Protein AF-A0A1G0K5A0-F1 (afdb_monomer)

Structure (mmCIF, N/CA/C/O backbone):
data_AF-A0A1G0K5A0-F1
#
_entry.id   AF-A0A1G0K5A0-F1
#
loop_
_atom_site.group_PDB
_atom_site.id
_atom_site.type_symbol
_atom_site.label_atom_id
_atom_site.label_alt_id
_atom_site.label_comp_id
_atom_site.label_asym_id
_atom_site.label_entity_id
_atom_site.label_seq_id
_atom_site.pdbx_PDB_ins_code
_atom_site.Cartn_x
_atom_site.Cartn_y
_atom_site.Cartn_z
_atom_site.occupancy
_atom_site.B_iso_or_equiv
_atom_site.auth_seq_id
_atom_site.auth_comp_id
_atom_site.auth_asym_id
_atom_site.auth_atom_id
_atom_site.pdbx_PDB_model_num
ATOM 1 N N . MET A 1 1 ? -50.679 48.577 7.070 1.00 40.34 1 MET A N 1
ATOM 2 C CA . MET A 1 1 ? -49.788 49.242 6.095 1.00 40.34 1 MET A CA 1
ATOM 3 C C . MET A 1 1 ? -48.824 48.158 5.619 1.00 40.34 1 MET A C 1
ATOM 5 O O . MET A 1 1 ? -47.917 47.827 6.353 1.00 40.34 1 MET A O 1
ATOM 9 N N . LYS A 1 2 ? -49.180 47.284 4.670 1.00 43.53 2 LYS A N 1
ATOM 10 C CA . LYS A 1 2 ? -49.239 47.532 3.222 1.00 43.53 2 LYS A CA 1
ATOM 11 C C . LYS A 1 2 ? -47.968 48.252 2.738 1.00 43.53 2 LYS A C 1
ATOM 13 O O . LYS A 1 2 ? -47.870 49.457 2.941 1.00 43.53 2 LYS A O 1
ATOM 18 N N . ASN A 1 3 ? -47.125 47.486 2.023 1.00 39.75 3 ASN A N 1
ATOM 19 C CA . ASN A 1 3 ? -46.029 47.912 1.137 1.00 39.75 3 ASN A CA 1
ATOM 20 C C . ASN A 1 3 ? -44.797 48.408 1.929 1.00 39.75 3 ASN A C 1
ATOM 22 O O . ASN A 1 3 ? -44.958 49.118 2.902 1.00 39.75 3 ASN A O 1
ATOM 26 N N . LEU A 1 4 ? -43.533 48.125 1.626 1.00 45.47 4 LEU A N 1
ATOM 27 C CA . LEU A 1 4 ? -42.838 48.049 0.346 1.00 45.47 4 LEU A CA 1
ATOM 28 C C . LEU A 1 4 ? -41.347 48.021 0.731 1.00 45.47 4 LEU A C 1
ATOM 30 O O . LEU A 1 4 ? -40.939 48.939 1.428 1.00 45.47 4 LEU A O 1
ATOM 34 N N . MET A 1 5 ? -40.578 47.008 0.330 1.00 37.94 5 MET A N 1
ATOM 35 C CA . MET A 1 5 ? -39.099 46.980 0.224 1.00 37.94 5 MET A CA 1
ATOM 36 C C . MET A 1 5 ? -38.698 45.498 0.192 1.00 37.94 5 MET A C 1
ATOM 38 O O . MET A 1 5 ? -38.392 44.880 1.201 1.00 37.94 5 MET A O 1
ATOM 42 N N . ALA A 1 6 ? -38.977 44.798 -0.906 1.00 43.84 6 ALA A N 1
ATOM 43 C CA . ALA A 1 6 ? -37.985 44.656 -1.972 1.00 43.84 6 ALA A CA 1
ATOM 44 C C . ALA A 1 6 ? -36.607 44.273 -1.401 1.00 43.84 6 ALA A C 1
ATOM 46 O O . ALA A 1 6 ? -35.723 45.109 -1.288 1.00 43.84 6 ALA A O 1
ATOM 47 N N . ILE A 1 7 ? -36.506 43.015 -0.960 1.00 48.09 7 ILE A N 1
ATOM 48 C CA . ILE A 1 7 ? -35.429 42.057 -1.262 1.00 48.09 7 ILE A CA 1
ATOM 49 C C . ILE A 1 7 ? -34.125 42.749 -1.701 1.00 48.09 7 ILE A C 1
ATOM 51 O O . ILE A 1 7 ? -33.778 42.787 -2.878 1.00 48.09 7 ILE A O 1
ATOM 55 N N . ILE A 1 8 ? -33.410 43.316 -0.735 1.00 52.56 8 ILE A N 1
ATOM 56 C CA . ILE A 1 8 ? -31.995 43.656 -0.858 1.00 52.56 8 ILE A CA 1
ATOM 57 C C . ILE A 1 8 ? -31.261 42.695 0.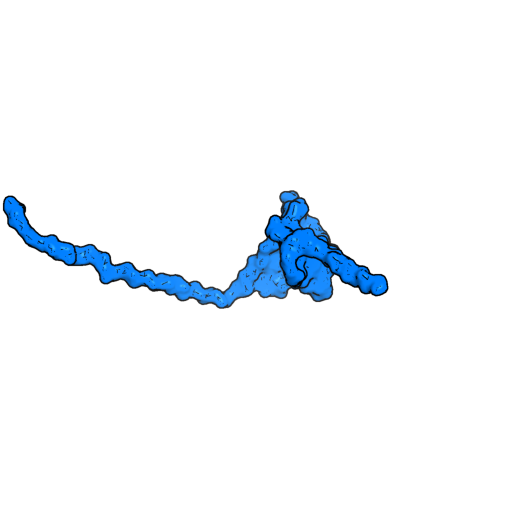071 1.00 52.56 8 ILE A C 1
ATOM 59 O O . ILE A 1 8 ? -31.699 42.472 1.196 1.00 52.56 8 ILE A O 1
ATOM 63 N N . ALA A 1 9 ? -30.134 42.188 -0.422 1.00 46.59 9 ALA A N 1
ATOM 64 C CA . ALA A 1 9 ? -29.166 41.328 0.254 1.00 46.59 9 ALA A CA 1
ATOM 65 C C . ALA A 1 9 ? -29.488 39.827 0.237 1.00 46.59 9 ALA A C 1
ATOM 67 O O . ALA A 1 9 ? -30.078 39.292 1.165 1.00 46.59 9 ALA A O 1
ATOM 68 N N . ALA A 1 10 ? -29.028 39.142 -0.817 1.00 47.28 10 ALA A N 1
ATOM 69 C CA . ALA A 1 10 ? -28.110 37.998 -0.6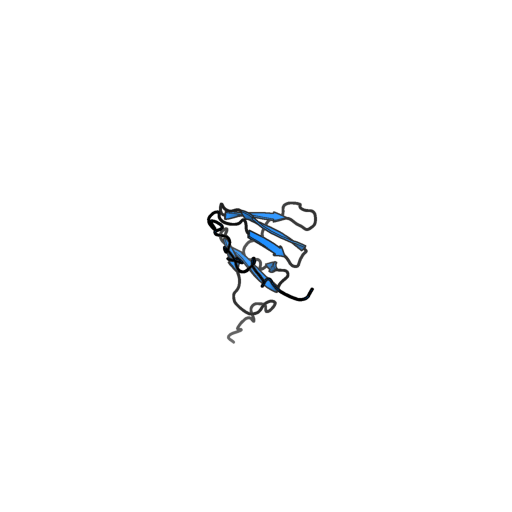92 1.00 47.28 10 ALA A CA 1
ATOM 70 C C . ALA A 1 10 ? -28.004 37.225 -2.021 1.00 47.28 10 ALA A C 1
ATOM 72 O O . ALA A 1 10 ? -28.392 36.066 -2.115 1.00 47.28 10 ALA A O 1
ATOM 73 N N . LEU A 1 11 ? -27.447 37.844 -3.066 1.00 51.28 11 LEU A N 1
ATOM 74 C CA . LEU A 1 11 ? -26.848 37.090 -4.174 1.00 51.28 11 LEU A CA 1
ATOM 75 C C . LEU A 1 11 ? -25.365 37.445 -4.259 1.00 51.28 11 LEU A C 1
ATOM 77 O O . LEU A 1 11 ? -24.907 38.157 -5.142 1.00 51.28 11 LEU A O 1
ATOM 81 N N . ALA A 1 12 ? -24.621 36.951 -3.277 1.00 52.31 12 ALA A N 1
ATOM 82 C CA . ALA A 1 12 ? -23.171 36.848 -3.331 1.00 52.31 12 ALA A CA 1
ATOM 83 C C . ALA A 1 12 ? -22.778 35.500 -2.721 1.00 52.31 12 ALA A C 1
ATOM 85 O O . ALA A 1 12 ? -22.108 35.428 -1.700 1.00 52.31 12 ALA A O 1
ATOM 86 N N . PHE A 1 13 ? -23.254 34.411 -3.329 1.00 53.44 13 PHE A N 1
ATOM 87 C CA . PHE A 1 13 ? -22.678 33.089 -3.099 1.00 53.44 13 PHE A CA 1
ATOM 88 C C . PHE A 1 13 ? -21.636 32.844 -4.193 1.00 53.44 13 PHE A C 1
ATOM 90 O O . PHE A 1 13 ? -21.796 32.008 -5.077 1.00 53.44 13 PHE A O 1
ATOM 97 N N . THR A 1 14 ? -20.573 33.652 -4.186 1.00 57.53 14 THR A N 1
ATOM 98 C CA . THR A 1 14 ? -19.350 33.303 -4.907 1.00 57.53 14 THR A CA 1
ATOM 99 C C . THR A 1 14 ? -18.751 32.108 -4.185 1.00 57.53 14 THR A C 1
ATOM 101 O O . THR A 1 14 ? -18.105 32.249 -3.148 1.00 57.53 14 THR A O 1
ATOM 104 N N . PHE A 1 15 ? -19.033 30.921 -4.717 1.00 53.88 15 PHE A N 1
ATOM 105 C CA . PHE A 1 15 ? -18.397 29.670 -4.341 1.00 53.88 15 PHE A CA 1
ATOM 106 C C . PHE A 1 15 ? -16.924 29.778 -4.745 1.00 53.88 15 PHE A C 1
ATOM 108 O O . PHE A 1 15 ? -16.537 29.448 -5.864 1.00 53.88 15 PHE A O 1
ATOM 115 N N . MET A 1 16 ? -16.107 30.355 -3.868 1.00 55.56 16 MET A N 1
ATOM 116 C CA . MET A 1 16 ? -14.666 30.386 -4.055 1.00 55.56 16 MET A CA 1
ATOM 117 C C . MET A 1 16 ? -14.179 28.969 -3.752 1.00 55.56 16 MET A C 1
ATOM 119 O O . MET A 1 16 ? -13.982 28.589 -2.601 1.00 55.56 16 MET A O 1
ATOM 123 N N . ALA A 1 17 ? -14.123 28.148 -4.803 1.00 57.31 17 ALA A N 1
ATOM 124 C CA . ALA A 1 17 ? -13.583 26.803 -4.745 1.00 57.31 17 ALA A CA 1
ATOM 125 C C . ALA A 1 17 ? -12.152 26.882 -4.203 1.00 57.31 17 ALA A C 1
ATOM 127 O O . ALA A 1 17 ? -11.325 27.640 -4.709 1.00 57.31 17 ALA A O 1
ATOM 128 N N . ASN A 1 18 ? -11.907 26.135 -3.131 1.00 53.66 18 ASN A N 1
ATOM 129 C CA . ASN A 1 18 ? -10.634 26.053 -2.436 1.00 53.66 18 ASN A CA 1
ATOM 130 C C . ASN A 1 18 ? -9.465 25.874 -3.419 1.00 53.66 18 ASN A C 1
ATOM 132 O O . ASN A 1 18 ? -9.334 24.828 -4.051 1.00 53.66 18 ASN A O 1
ATOM 136 N N . LEU A 1 19 ? -8.579 26.868 -3.495 1.00 57.84 19 LEU A N 1
ATOM 137 C CA . LEU A 1 19 ? -7.211 26.677 -3.972 1.00 57.84 19 LEU A CA 1
ATOM 138 C C . LEU A 1 19 ? -6.426 26.009 -2.838 1.00 57.84 19 LEU A C 1
ATOM 140 O O . LEU A 1 19 ? -5.751 26.681 -2.060 1.00 57.84 19 LEU A O 1
ATOM 144 N N . LEU A 1 20 ? -6.554 24.689 -2.703 1.00 59.44 20 LEU A N 1
ATOM 145 C CA . LEU A 1 20 ? -5.590 23.917 -1.925 1.00 59.44 20 LEU A CA 1
ATOM 146 C C . LEU A 1 20 ? -4.334 23.732 -2.787 1.00 59.44 20 LEU A C 1
ATOM 148 O O . LEU A 1 20 ? -4.454 23.296 -3.935 1.00 59.44 20 LEU A O 1
ATOM 152 N N . PRO A 1 21 ? -3.130 24.050 -2.283 1.00 49.97 21 PRO A N 1
ATOM 153 C CA . PRO A 1 21 ? -1.905 23.697 -2.974 1.00 49.97 21 PRO A CA 1
ATOM 154 C C . PRO A 1 21 ? -1.737 22.177 -2.878 1.00 49.97 21 PRO A C 1
ATOM 156 O O . PRO A 1 21 ? -1.300 21.648 -1.861 1.00 49.97 21 PRO A O 1
ATOM 159 N N . ALA A 1 22 ? -2.115 21.461 -3.931 1.00 59.91 22 ALA A N 1
ATOM 160 C CA . ALA A 1 22 ? -1.884 20.029 -4.038 1.00 59.91 22 ALA A CA 1
ATOM 161 C C . ALA A 1 22 ? -0.418 19.760 -4.400 1.00 59.91 22 ALA A C 1
ATOM 163 O O . ALA A 1 22 ? -0.144 19.467 -5.554 1.00 59.91 22 ALA A O 1
ATOM 164 N N . VAL A 1 23 ? 0.536 19.900 -3.468 1.00 52.22 23 VAL A N 1
ATOM 165 C CA . VAL A 1 23 ? 1.910 19.391 -3.677 1.00 52.22 23 VAL A CA 1
ATOM 166 C C . VAL A 1 23 ? 2.623 19.082 -2.349 1.00 52.22 23 VAL A C 1
ATOM 168 O O . VAL A 1 23 ? 3.509 19.805 -1.903 1.00 52.22 23 VAL A O 1
ATOM 171 N N . ALA A 1 24 ? 2.270 17.968 -1.725 1.00 45.47 24 ALA A N 1
ATOM 172 C CA . ALA A 1 24 ? 3.179 17.172 -0.902 1.00 45.47 24 ALA A CA 1
ATOM 173 C C . ALA A 1 24 ? 2.667 15.741 -1.043 1.00 45.47 24 ALA A C 1
ATOM 175 O O . ALA A 1 24 ? 1.498 15.521 -0.745 1.00 45.47 24 ALA A O 1
ATOM 176 N N . GLY A 1 25 ? 3.475 14.831 -1.602 1.00 50.62 25 GLY A N 1
ATOM 177 C CA . GLY A 1 25 ? 3.051 13.470 -1.948 1.00 50.62 25 GLY A CA 1
ATOM 178 C C . GLY A 1 25 ? 2.251 12.856 -0.807 1.00 50.62 25 GLY A C 1
ATOM 179 O O . GLY A 1 25 ? 2.792 12.642 0.277 1.00 50.62 25 GLY A O 1
ATOM 180 N N . GLU A 1 26 ? 0.946 12.696 -1.011 1.00 55.00 26 GLU A N 1
ATOM 181 C CA . GLU A 1 26 ? 0.065 12.193 0.031 1.00 55.00 26 GLU A CA 1
ATOM 182 C C . GLU A 1 26 ? 0.531 10.780 0.372 1.00 55.00 26 GLU A C 1
ATOM 184 O O . GLU A 1 26 ? 0.736 9.954 -0.518 1.00 55.00 26 GLU A O 1
ATOM 189 N N . ALA A 1 27 ? 0.770 10.526 1.659 1.00 73.62 27 ALA A N 1
ATOM 190 C CA . ALA A 1 27 ? 1.063 9.181 2.116 1.00 73.62 27 ALA A CA 1
ATOM 191 C C . ALA A 1 27 ? -0.134 8.292 1.750 1.00 73.62 27 ALA A C 1
ATOM 193 O O . ALA A 1 27 ? -1.255 8.540 2.199 1.00 73.62 27 ALA A O 1
ATOM 194 N N . GLU A 1 28 ? 0.092 7.291 0.906 1.00 90.12 28 GLU A N 1
ATOM 195 C CA . GLU A 1 28 ? -0.955 6.389 0.445 1.00 90.12 28 GLU A CA 1
ATOM 196 C C . GLU A 1 28 ? -1.136 5.257 1.460 1.00 90.12 28 GLU A C 1
ATOM 198 O O . GLU A 1 28 ? -0.180 4.791 2.086 1.00 90.12 28 GLU A O 1
ATOM 203 N N . SE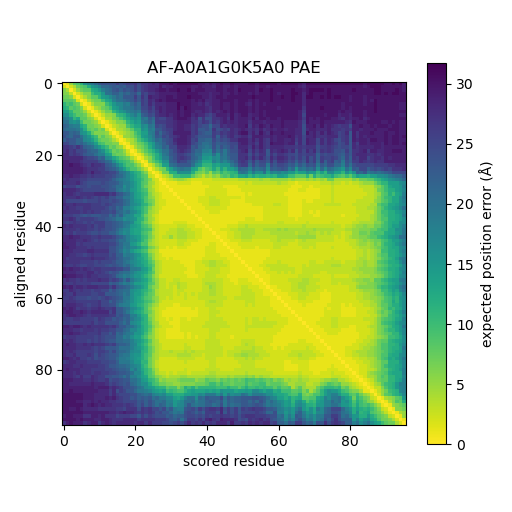R A 1 29 ? -2.374 4.802 1.648 1.00 93.75 29 SER A N 1
ATOM 204 C CA . SER A 1 29 ? -2.655 3.654 2.507 1.00 93.75 29 SER A CA 1
ATOM 205 C C . SER A 1 29 ? -3.599 2.679 1.825 1.00 93.75 29 SER A C 1
ATOM 207 O O . SER A 1 29 ? -4.594 3.081 1.225 1.00 93.75 29 SER A O 1
ATOM 209 N N . TYR A 1 30 ? -3.285 1.394 1.941 1.00 95.50 30 TYR A N 1
ATOM 210 C CA . TYR A 1 30 ? -4.045 0.301 1.360 1.00 95.50 30 TYR A CA 1
ATOM 211 C C . TYR A 1 30 ? -4.576 -0.612 2.460 1.00 95.50 30 TYR A C 1
ATOM 213 O O . TYR A 1 30 ? -3.814 -1.149 3.266 1.00 95.50 30 TYR A O 1
ATOM 221 N N . HIS A 1 31 ? -5.896 -0.796 2.468 1.00 96.44 31 HIS A N 1
ATOM 222 C CA . HIS A 1 31 ? -6.578 -1.733 3.353 1.00 96.44 31 HIS A CA 1
ATOM 223 C C . HIS A 1 31 ? -6.651 -3.094 2.667 1.00 96.44 31 HIS A C 1
ATOM 225 O O . HIS A 1 31 ? -7.289 -3.229 1.617 1.00 96.44 31 HIS A O 1
ATOM 231 N N . LEU A 1 32 ? -6.018 -4.098 3.263 1.00 96.50 32 LEU A N 1
ATOM 232 C CA . LEU A 1 32 ? -5.978 -5.448 2.720 1.00 96.50 32 LEU A CA 1
ATOM 233 C C . LEU A 1 32 ? -7.170 -6.272 3.212 1.00 96.50 32 LEU A C 1
ATOM 235 O O . LEU A 1 32 ? -7.762 -6.014 4.264 1.00 96.50 32 LEU A O 1
ATOM 239 N N . LYS A 1 33 ? -7.558 -7.265 2.416 1.00 96.38 33 LYS A N 1
ATOM 240 C CA . LYS A 1 33 ? -8.710 -8.138 2.666 1.00 96.38 33 LYS A CA 1
ATOM 241 C C . LYS A 1 33 ? -8.539 -9.015 3.906 1.00 96.38 33 LYS A C 1
ATOM 243 O O . LYS A 1 33 ? -9.526 -9.362 4.545 1.00 96.38 33 LYS A O 1
ATOM 248 N N . ASP A 1 34 ? -7.302 -9.339 4.265 1.00 95.38 34 ASP A N 1
ATOM 249 C CA . ASP A 1 34 ? -6.959 -10.046 5.504 1.00 95.38 34 ASP A CA 1
ATOM 250 C C . ASP A 1 34 ? -7.001 -9.136 6.754 1.00 95.38 34 ASP A C 1
ATOM 252 O O . ASP A 1 34 ? -6.769 -9.595 7.873 1.00 95.38 34 ASP A O 1
ATOM 256 N N . GLY A 1 35 ? -7.318 -7.847 6.576 1.00 96.88 35 GLY A N 1
ATOM 257 C CA . GLY A 1 35 ? -7.389 -6.841 7.632 1.00 96.88 35 GLY A CA 1
ATOM 258 C C . GLY A 1 35 ? -6.049 -6.184 7.969 1.00 96.88 35 GLY A C 1
ATOM 259 O O . GLY A 1 35 ? -6.008 -5.324 8.850 1.00 96.88 35 GLY A O 1
ATOM 260 N N . SER A 1 36 ? -4.959 -6.565 7.302 1.00 97.44 36 SER A N 1
ATOM 261 C CA . SER A 1 36 ? -3.683 -5.860 7.402 1.00 97.44 36 SER A CA 1
ATOM 262 C C . SER A 1 36 ? -3.705 -4.530 6.630 1.00 97.44 36 SER A C 1
ATOM 264 O O . SER A 1 36 ? -4.610 -4.239 5.843 1.00 97.44 36 SER A O 1
ATOM 266 N N . MET A 1 37 ? -2.716 -3.683 6.908 1.00 97.44 37 MET A N 1
ATOM 267 C CA . MET A 1 37 ? -2.611 -2.322 6.383 1.00 97.44 37 MET A CA 1
ATOM 268 C C . MET A 1 37 ? -1.226 -2.095 5.792 1.00 97.44 37 MET A C 1
ATOM 270 O O . MET A 1 37 ? -0.225 -2.339 6.467 1.00 97.44 37 MET A O 1
ATOM 274 N N . LEU A 1 38 ? -1.168 -1.569 4.572 1.00 96.25 38 LEU A N 1
ATOM 275 C CA . LEU A 1 38 ? 0.061 -1.090 3.942 1.00 96.25 38 LEU A CA 1
ATOM 276 C C . LEU A 1 38 ? 0.052 0.439 3.894 1.00 96.25 38 LEU A C 1
ATOM 278 O O . LEU A 1 38 ? -0.877 1.037 3.365 1.00 96.25 38 LEU A O 1
ATOM 282 N N . TYR A 1 39 ? 1.100 1.061 4.423 1.00 94.94 39 TYR A N 1
ATOM 283 C CA . TYR A 1 39 ? 1.340 2.500 4.382 1.00 94.94 39 TYR A CA 1
ATOM 284 C C . TYR A 1 39 ? 2.531 2.798 3.477 1.00 94.94 39 TYR A C 1
ATOM 286 O O . TYR A 1 39 ? 3.611 2.249 3.697 1.00 94.94 39 TYR A O 1
ATOM 294 N N . ILE A 1 40 ? 2.348 3.686 2.505 1.00 92.50 40 ILE A N 1
ATOM 295 C CA . ILE A 1 40 ? 3.397 4.215 1.634 1.00 92.50 40 ILE A CA 1
ATOM 296 C C . ILE A 1 40 ? 3.614 5.675 2.011 1.00 92.50 40 ILE A C 1
ATOM 298 O O . ILE A 1 40 ? 2.718 6.506 1.902 1.00 92.50 40 ILE A O 1
ATOM 302 N N . GLN A 1 41 ? 4.802 5.984 2.509 1.00 90.19 41 GLN A N 1
ATOM 303 C CA . GLN A 1 41 ? 5.190 7.335 2.889 1.00 90.19 41 GLN A CA 1
ATOM 304 C C . GLN A 1 41 ? 5.551 8.160 1.648 1.00 90.19 41 GLN A C 1
ATOM 306 O O . GLN A 1 41 ? 5.851 7.619 0.585 1.00 90.19 41 GLN A O 1
ATOM 311 N N . ALA A 1 42 ? 5.563 9.485 1.793 1.00 88.62 42 ALA A N 1
ATOM 312 C CA . ALA A 1 42 ? 5.875 10.415 0.705 1.00 88.62 42 ALA A CA 1
ATOM 313 C C . ALA A 1 42 ? 7.284 10.223 0.104 1.00 88.62 42 ALA A C 1
ATOM 315 O O . ALA A 1 42 ? 7.534 10.618 -1.031 1.00 88.62 42 ALA A O 1
ATOM 316 N N . ASP A 1 43 ? 8.205 9.630 0.867 1.00 87.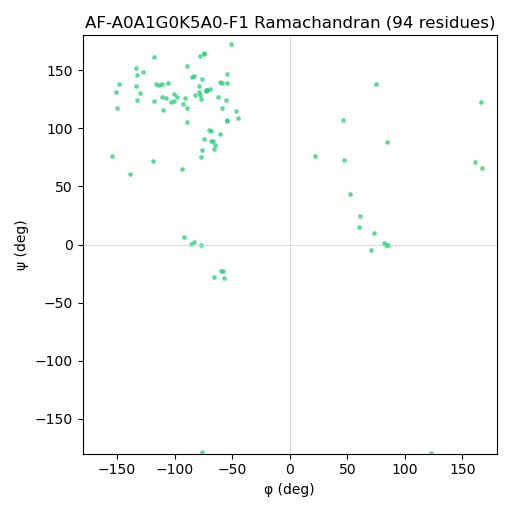06 43 ASP A N 1
ATOM 317 C CA . ASP A 1 43 ? 9.570 9.292 0.450 1.00 87.06 43 ASP A CA 1
ATOM 318 C C . ASP A 1 43 ? 9.672 7.923 -0.255 1.00 87.06 43 ASP A C 1
ATOM 320 O O . ASP A 1 43 ? 10.762 7.511 -0.649 1.00 87.06 43 ASP A O 1
ATOM 324 N N . GLY A 1 44 ? 8.549 7.215 -0.417 1.00 86.00 44 GLY A N 1
ATOM 325 C CA . GLY A 1 44 ? 8.485 5.872 -0.987 1.00 86.00 44 GLY A CA 1
ATOM 326 C C . GLY A 1 44 ? 8.770 4.749 0.013 1.00 86.00 44 GLY A C 1
ATOM 327 O O . GLY A 1 44 ? 8.700 3.581 -0.367 1.00 86.00 44 GLY A O 1
ATOM 328 N N . ASN A 1 45 ? 9.054 5.051 1.286 1.00 89.44 45 ASN A N 1
ATOM 329 C CA . ASN A 1 45 ? 9.199 4.020 2.307 1.00 89.44 45 ASN A CA 1
ATOM 330 C C . ASN A 1 45 ? 7.852 3.378 2.615 1.00 89.44 45 ASN A C 1
ATOM 332 O O . ASN A 1 45 ? 6.845 4.045 2.857 1.00 89.44 45 ASN A O 1
ATOM 336 N N . MET A 1 46 ? 7.851 2.053 2.679 1.00 93.00 46 MET A N 1
ATOM 337 C CA . MET A 1 46 ? 6.637 1.273 2.853 1.00 93.00 46 MET A CA 1
ATOM 338 C C . MET A 1 46 ? 6.659 0.517 4.179 1.00 93.00 46 MET A C 1
ATOM 340 O O . MET A 1 46 ? 7.673 -0.061 4.568 1.00 93.00 46 MET A O 1
ATOM 344 N N . LYS A 1 47 ? 5.523 0.503 4.876 1.00 94.69 47 LYS A N 1
ATOM 345 C CA . LYS A 1 47 ? 5.330 -0.228 6.131 1.00 94.69 47 LYS A CA 1
ATOM 346 C C . LYS A 1 47 ? 4.031 -1.010 6.070 1.00 94.69 47 LYS A C 1
ATOM 348 O O . LYS A 1 47 ? 2.970 -0.417 5.908 1.00 94.69 47 LYS A O 1
ATOM 353 N N . MET A 1 48 ? 4.111 -2.315 6.296 1.00 96.88 48 MET A N 1
ATOM 354 C CA . MET A 1 48 ? 2.938 -3.169 6.442 1.00 96.88 48 MET A CA 1
ATOM 355 C C . MET A 1 48 ? 2.751 -3.553 7.910 1.00 96.88 48 MET A C 1
ATOM 357 O O . MET A 1 48 ? 3.723 -3.824 8.622 1.00 96.88 48 MET A O 1
ATOM 361 N N . VAL A 1 49 ? 1.509 -3.544 8.383 1.00 97.69 49 VAL A N 1
ATOM 362 C CA . VAL A 1 49 ? 1.146 -3.974 9.737 1.00 97.69 49 VAL A CA 1
ATOM 363 C C . VAL A 1 49 ? -0.048 -4.912 9.701 1.00 97.69 49 VAL A C 1
ATOM 365 O O . VAL A 1 49 ? -0.952 -4.744 8.890 1.00 97.69 49 VAL A O 1
ATOM 368 N N . ASN A 1 50 ? -0.074 -5.879 10.611 1.00 97.56 50 ASN A N 1
ATOM 369 C CA . ASN A 1 50 ? -1.224 -6.761 10.774 1.00 97.56 50 ASN A CA 1
ATOM 370 C C . ASN A 1 50 ? -2.391 -6.063 11.502 1.00 97.56 50 ASN A C 1
ATOM 372 O O . ASN A 1 50 ? -2.290 -4.910 11.922 1.00 97.56 50 ASN A O 1
ATOM 376 N N . THR A 1 51 ? -3.485 -6.794 11.722 1.00 97.12 51 THR A N 1
ATOM 377 C CA . THR A 1 51 ? -4.695 -6.310 12.417 1.00 97.12 51 THR A CA 1
ATOM 378 C C . THR A 1 51 ? -4.450 -5.807 13.845 1.00 97.12 51 THR A C 1
ATOM 380 O O . THR A 1 51 ? -5.226 -5.006 14.358 1.00 97.12 51 THR A O 1
ATOM 383 N N . ALA A 1 52 ? -3.367 -6.243 14.496 1.00 96.81 52 ALA A N 1
ATOM 384 C CA . ALA A 1 52 ? -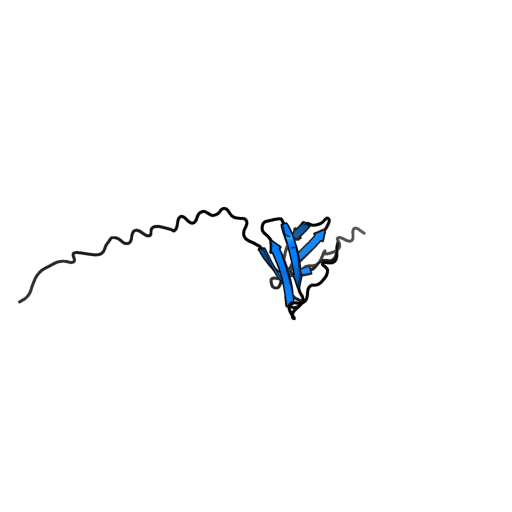2.955 -5.781 15.822 1.00 96.81 52 ALA A CA 1
ATOM 385 C C . ALA A 1 52 ? -1.979 -4.585 15.769 1.00 96.81 52 ALA A C 1
ATOM 387 O O . ALA A 1 52 ? -1.416 -4.207 16.797 1.00 96.81 52 ALA A O 1
ATOM 388 N N . GLY A 1 53 ? -1.719 -4.024 14.584 1.00 94.31 53 GLY A N 1
ATOM 389 C CA . GLY A 1 53 ? -0.772 -2.929 14.372 1.0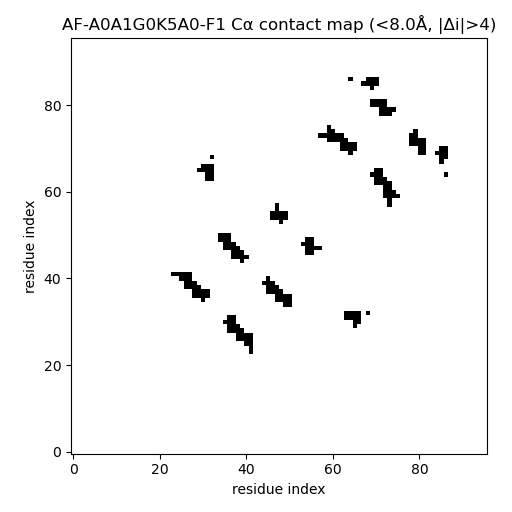0 94.31 53 GLY A CA 1
ATOM 390 C C . GLY A 1 53 ? 0.701 -3.340 14.471 1.00 94.31 53 GLY A C 1
ATOM 391 O O . GLY A 1 53 ? 1.580 -2.473 14.487 1.00 94.31 53 GLY A O 1
ATOM 392 N N . LYS A 1 54 ? 1.006 -4.643 14.540 1.00 97.19 54 LYS A N 1
ATOM 393 C CA . LYS A 1 54 ? 2.392 -5.125 14.581 1.00 97.19 54 LYS A CA 1
ATOM 394 C C . LYS A 1 54 ? 2.995 -5.105 13.176 1.00 97.19 54 LYS A C 1
ATOM 396 O O . LYS A 1 54 ? 2.316 -5.551 12.250 1.00 97.19 54 LYS A O 1
ATOM 401 N N . PRO A 1 55 ? 4.251 -4.646 13.011 1.00 96.44 55 PRO A N 1
ATOM 402 C CA . PRO A 1 55 ? 4.948 -4.717 11.733 1.00 96.44 55 PRO A CA 1
ATOM 403 C C . PRO A 1 55 ? 4.964 -6.141 11.184 1.00 96.44 55 PRO A C 1
ATOM 405 O O . PRO A 1 55 ? 5.178 -7.095 11.934 1.00 96.44 55 PRO A O 1
ATOM 408 N N . MET A 1 56 ? 4.761 -6.260 9.880 1.00 95.25 56 MET A N 1
ATOM 409 C CA . MET A 1 56 ? 4.879 -7.514 9.151 1.00 95.25 56 MET A CA 1
ATOM 410 C C . MET A 1 56 ? 5.698 -7.306 7.883 1.00 95.25 56 MET A C 1
ATOM 412 O O . MET A 1 56 ? 5.758 -6.203 7.336 1.00 95.25 56 MET A O 1
ATOM 416 N N . GLN A 1 57 ? 6.356 -8.375 7.448 1.00 92.38 57 GLN A N 1
ATOM 417 C CA . GLN A 1 57 ? 7.120 -8.373 6.214 1.00 92.38 57 GLN A CA 1
ATOM 418 C C . GLN A 1 57 ? 6.154 -8.376 5.026 1.00 92.38 57 GLN A C 1
ATOM 420 O O . GLN A 1 57 ? 5.223 -9.176 4.997 1.00 92.38 57 GLN A O 1
ATOM 425 N N . MET A 1 58 ? 6.391 -7.503 4.045 1.00 90.88 58 MET A N 1
ATOM 426 C CA . MET A 1 58 ? 5.775 -7.659 2.727 1.00 90.88 58 MET A CA 1
ATOM 427 C C . MET A 1 58 ? 6.520 -8.748 1.970 1.00 90.88 58 MET A C 1
ATOM 429 O O . MET A 1 58 ? 7.743 -8.664 1.819 1.00 90.88 58 MET A O 1
ATOM 433 N N . GLU A 1 59 ? 5.784 -9.751 1.510 1.00 92.31 59 GLU A N 1
ATOM 434 C CA . GLU A 1 59 ? 6.324 -10.824 0.682 1.00 92.31 59 GLU A CA 1
ATOM 435 C C . GLU A 1 59 ? 6.473 -10.348 -0.771 1.00 92.31 59 GLU A C 1
ATOM 437 O O . GLU A 1 59 ? 5.563 -9.741 -1.342 1.00 92.31 59 GLU A O 1
ATOM 442 N N . GLU A 1 60 ? 7.646 -10.588 -1.356 1.00 94.06 60 GLU A N 1
ATOM 443 C CA . GLU A 1 60 ? 7.932 -10.275 -2.758 1.00 94.06 60 GLU A CA 1
ATOM 444 C C . GLU A 1 60 ? 7.278 -11.312 -3.681 1.00 94.06 60 GLU A C 1
ATOM 446 O O . GLU A 1 60 ? 7.221 -12.494 -3.348 1.00 94.06 60 GLU A O 1
ATOM 451 N N . ASP A 1 61 ? 6.765 -10.865 -4.830 1.00 93.88 61 ASP A N 1
ATOM 452 C CA . ASP A 1 61 ? 6.069 -11.693 -5.828 1.00 93.88 61 ASP A CA 1
ATOM 453 C C . ASP A 1 61 ? 4.800 -12.415 -5.328 1.00 93.88 61 ASP A C 1
ATOM 455 O O . ASP A 1 61 ? 4.251 -13.279 -6.017 1.00 93.88 61 ASP A O 1
ATOM 459 N N . VAL A 1 62 ? 4.273 -12.012 -4.169 1.00 93.81 62 VAL A N 1
ATOM 460 C CA . VAL A 1 62 ? 3.017 -12.532 -3.621 1.00 93.81 62 VAL A CA 1
ATOM 461 C C . VAL A 1 62 ? 1.887 -11.517 -3.834 1.00 93.81 62 VAL A C 1
ATOM 463 O O . VAL A 1 62 ? 1.995 -10.365 -3.400 1.00 93.81 62 VAL A O 1
ATOM 466 N N . PRO A 1 63 ? 0.788 -11.901 -4.513 1.00 93.75 63 PRO A N 1
ATOM 467 C CA . PRO A 1 63 ? -0.349 -11.015 -4.712 1.00 93.75 63 PRO A CA 1
ATOM 468 C C . PRO A 1 63 ? -1.123 -10.810 -3.404 1.00 93.75 63 PRO A C 1
ATOM 470 O O . PRO A 1 63 ? -1.496 -11.767 -2.730 1.00 93.75 63 PRO A O 1
ATOM 473 N N . MET A 1 64 ? -1.435 -9.555 -3.094 1.00 94.31 64 MET A N 1
ATOM 474 C CA . MET A 1 64 ? -2.278 -9.149 -1.970 1.00 94.31 64 MET A CA 1
ATOM 475 C C . MET A 1 64 ? -3.571 -8.530 -2.500 1.00 94.31 64 MET A C 1
ATOM 477 O O . MET A 1 64 ? -3.552 -7.738 -3.444 1.00 94.31 64 MET A O 1
ATOM 481 N N . GLU A 1 65 ? -4.702 -8.884 -1.894 1.00 94.69 65 GLU A N 1
ATOM 482 C CA . GLU A 1 65 ? -6.017 -8.364 -2.273 1.00 94.69 65 GLU A CA 1
ATOM 483 C C . GLU A 1 65 ? -6.419 -7.216 -1.349 1.00 94.69 65 GLU A C 1
ATOM 485 O O . GLU A 1 65 ? -6.411 -7.359 -0.126 1.00 94.69 65 GLU A O 1
ATOM 490 N N . LEU A 1 66 ? -6.777 -6.076 -1.935 1.00 95.38 66 LEU A N 1
ATOM 491 C CA . LEU A 1 66 ? -7.377 -4.953 -1.226 1.00 95.38 66 LEU A CA 1
ATOM 492 C C . LEU A 1 66 ? -8.841 -5.260 -0.880 1.00 95.38 66 LEU A C 1
ATOM 494 O O . LEU A 1 66 ? -9.470 -6.128 -1.483 1.00 95.38 66 LEU A O 1
ATOM 498 N N . GLN A 1 67 ? -9.430 -4.499 0.041 1.00 94.81 67 GLN A N 1
ATOM 499 C CA . GLN A 1 67 ? -10.853 -4.638 0.386 1.00 94.81 67 GLN A CA 1
ATOM 500 C C . GLN A 1 67 ? -11.808 -4.472 -0.809 1.00 94.81 67 GLN A C 1
ATOM 502 O O . GLN A 1 67 ? -12.880 -5.072 -0.817 1.00 94.81 67 GLN A O 1
ATOM 507 N N . ASP A 1 68 ? -11.428 -3.688 -1.821 1.00 92.00 68 ASP A N 1
ATOM 508 C CA . ASP A 1 68 ? -12.215 -3.482 -3.044 1.00 92.00 68 ASP A CA 1
ATOM 509 C C . ASP A 1 68 ? -12.018 -4.593 -4.101 1.00 92.00 68 ASP A C 1
ATOM 511 O O . ASP A 1 68 ? -12.588 -4.525 -5.191 1.00 92.00 68 ASP A O 1
ATOM 515 N N . GLY A 1 69 ? -11.215 -5.619 -3.793 1.00 93.12 69 GLY A N 1
ATOM 516 C CA . GLY A 1 69 ? -10.868 -6.723 -4.689 1.00 93.12 69 GLY A CA 1
ATOM 517 C C . GLY A 1 69 ? -9.739 -6.411 -5.681 1.00 93.12 69 GLY A C 1
ATOM 518 O O . GLY A 1 69 ? -9.393 -7.266 -6.503 1.00 93.12 69 GLY A O 1
ATOM 519 N N . THR A 1 70 ? -9.159 -5.208 -5.649 1.00 93.88 70 THR A N 1
ATOM 520 C CA . THR A 1 70 ? -7.931 -4.884 -6.385 1.00 93.88 70 THR A CA 1
ATOM 521 C C . THR A 1 70 ? -6.807 -5.809 -5.932 1.00 93.88 70 THR A C 1
ATOM 523 O O . THR A 1 70 ? -6.633 -6.039 -4.740 1.00 93.88 70 THR A O 1
ATOM 526 N N . ILE A 1 71 ? -5.995 -6.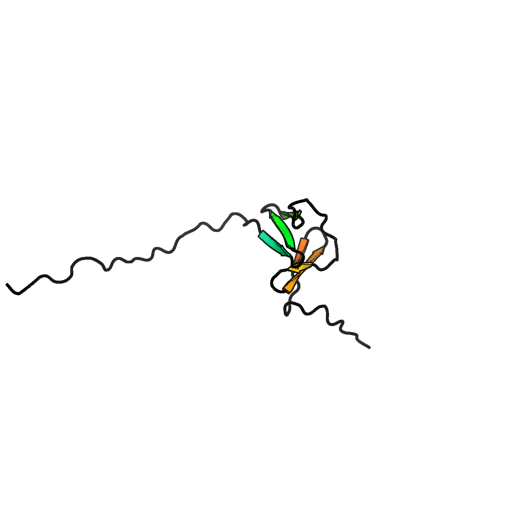294 -6.872 1.00 94.31 71 ILE A N 1
ATOM 527 C CA . ILE A 1 71 ? -4.773 -7.034 -6.545 1.00 94.31 71 ILE A CA 1
ATOM 528 C C . ILE A 1 71 ? -3.567 -6.113 -6.688 1.00 94.31 71 ILE A C 1
ATOM 530 O O . ILE A 1 71 ? -3.392 -5.471 -7.727 1.00 94.31 71 ILE A O 1
ATOM 534 N N . ILE A 1 72 ? -2.733 -6.089 -5.655 1.00 94.62 72 ILE A N 1
ATOM 535 C CA . ILE A 1 72 ? -1.419 -5.453 -5.656 1.00 94.62 72 ILE A CA 1
ATOM 536 C C . ILE A 1 72 ? -0.326 -6.503 -5.423 1.00 94.62 72 ILE A C 1
ATOM 538 O O . ILE A 1 72 ? -0.608 -7.598 -4.943 1.00 94.62 72 ILE A O 1
ATOM 542 N N . MET A 1 73 ? 0.921 -6.189 -5.760 1.00 95.19 73 MET A N 1
ATOM 543 C CA . MET A 1 73 ? 2.068 -7.071 -5.535 1.00 95.19 73 MET A CA 1
ATOM 544 C C . MET A 1 73 ? 3.324 -6.245 -5.278 1.00 95.19 73 MET A C 1
ATOM 546 O O . MET A 1 73 ? 3.563 -5.254 -5.968 1.00 95.19 73 MET A O 1
ATOM 550 N N . MET A 1 74 ? 4.135 -6.659 -4.309 1.00 94.12 74 MET A N 1
ATOM 551 C CA . MET A 1 74 ? 5.462 -6.086 -4.105 1.00 94.12 74 MET A CA 1
ATOM 552 C C . MET A 1 74 ? 6.442 -6.748 -5.077 1.00 94.12 74 MET A C 1
ATOM 554 O O . MET A 1 74 ? 6.503 -7.974 -5.155 1.00 94.12 74 MET A O 1
ATOM 558 N N . ARG A 1 75 ? 7.204 -5.942 -5.820 1.00 93.69 75 ARG A N 1
ATOM 559 C CA . ARG A 1 75 ? 8.336 -6.411 -6.628 1.00 93.69 75 ARG A CA 1
ATOM 560 C C . ARG A 1 75 ? 9.383 -5.316 -6.753 1.00 93.69 75 ARG A C 1
ATOM 562 O O . ARG A 1 75 ? 9.042 -4.187 -7.114 1.00 93.69 75 ARG A O 1
ATOM 569 N N . HIS A 1 76 ? 10.650 -5.645 -6.501 1.00 92.06 76 HIS A N 1
ATOM 570 C CA . HIS A 1 76 ? 11.778 -4.711 -6.598 1.00 92.06 76 HIS A CA 1
ATOM 571 C C . HIS A 1 76 ? 11.563 -3.410 -5.805 1.00 92.06 76 HIS A C 1
ATOM 573 O O . HIS A 1 76 ? 11.818 -2.318 -6.315 1.00 92.06 76 HIS A O 1
ATOM 579 N N . ASN A 1 77 ? 11.053 -3.508 -4.574 1.00 89.50 77 ASN A N 1
ATOM 580 C CA . ASN A 1 77 ? 10.742 -2.355 -3.716 1.00 89.50 77 ASN A CA 1
ATOM 581 C C . ASN A 1 77 ? 9.687 -1.386 -4.293 1.00 89.50 77 ASN A C 1
ATOM 583 O O . ASN A 1 77 ? 9.654 -0.213 -3.934 1.00 89.50 77 ASN A O 1
ATOM 587 N N . HIS A 1 78 ? 8.820 -1.872 -5.182 1.00 91.44 78 HIS A N 1
ATOM 588 C CA . HIS A 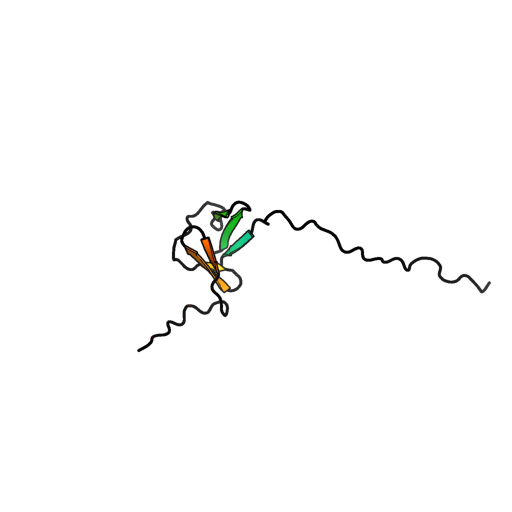1 78 ? 7.688 -1.123 -5.720 1.00 91.44 78 HIS A CA 1
ATOM 589 C C . HIS A 1 78 ? 6.400 -1.924 -5.555 1.00 91.44 78 HIS A C 1
ATOM 591 O O . HIS A 1 78 ? 6.405 -3.156 -5.618 1.00 91.44 78 HIS A O 1
ATOM 597 N N . VAL A 1 79 ? 5.287 -1.213 -5.380 1.00 93.44 79 VAL A N 1
ATOM 598 C CA . VAL A 1 79 ? 3.948 -1.804 -5.388 1.00 93.44 79 VAL A CA 1
ATOM 599 C C . VAL A 1 79 ? 3.389 -1.721 -6.799 1.00 93.44 79 VAL A C 1
ATOM 601 O O . VAL A 1 79 ? 3.231 -0.644 -7.367 1.00 93.44 79 VAL A O 1
ATOM 604 N N . TRP A 1 80 ? 3.073 -2.878 -7.360 1.00 93.88 80 TRP A N 1
ATOM 605 C CA . TRP A 1 80 ? 2.450 -3.019 -8.665 1.00 93.88 80 TRP A CA 1
ATOM 606 C C . TRP A 1 80 ? 0.967 -3.280 -8.481 1.00 93.88 80 TRP A C 1
ATOM 608 O O . TRP A 1 80 ? 0.583 -4.253 -7.836 1.00 93.88 80 TRP A O 1
ATOM 618 N N . LYS A 1 81 ? 0.123 -2.436 -9.072 1.00 93.00 81 LYS A N 1
ATOM 619 C CA . LYS A 1 81 ? -1.324 -2.654 -9.120 1.00 93.00 81 LYS A CA 1
ATOM 620 C C . LYS A 1 81 ? -1.678 -3.431 -10.380 1.00 93.00 81 LYS A C 1
ATOM 622 O O . LYS A 1 81 ? -1.333 -3.023 -11.489 1.00 93.00 81 LYS A O 1
ATOM 627 N N . ARG A 1 82 ? -2.388 -4.546 -10.226 1.00 89.81 82 ARG A N 1
ATOM 628 C CA . ARG A 1 82 ? -2.877 -5.321 -11.364 1.00 89.81 82 ARG A CA 1
ATOM 629 C C . ARG A 1 82 ? -4.025 -4.578 -12.042 1.00 89.81 82 ARG A C 1
ATOM 631 O O . ARG A 1 82 ? -4.980 -4.163 -11.388 1.00 89.81 82 ARG A O 1
ATOM 638 N N . LEU A 1 83 ? -3.952 -4.470 -13.363 1.00 88.38 83 LEU A N 1
ATOM 639 C CA . LEU A 1 83 ? -5.042 -3.955 -14.186 1.00 88.38 83 LEU A CA 1
ATOM 640 C C . LEU A 1 83 ? -6.058 -5.065 -14.485 1.00 88.38 83 LEU A C 1
ATOM 642 O O . LEU A 1 83 ? -5.683 -6.220 -14.679 1.00 88.38 83 LEU A O 1
ATOM 646 N N . GLY A 1 84 ? -7.338 -4.707 -14.549 1.00 83.50 84 GLY A N 1
ATOM 647 C CA . GLY A 1 84 ? -8.435 -5.630 -14.851 1.00 83.50 84 GLY A CA 1
ATOM 648 C C . GLY A 1 84 ? -9.505 -5.671 -13.756 1.00 83.50 84 GLY A C 1
ATOM 649 O O . GLY A 1 84 ? -9.410 -4.935 -12.772 1.00 83.50 84 GLY A O 1
ATOM 650 N N . PRO A 1 85 ? -10.550 -6.501 -13.926 1.00 81.12 85 PRO A N 1
ATOM 651 C CA . PRO A 1 85 ? -11.638 -6.595 -12.962 1.00 81.12 85 PRO A CA 1
ATOM 652 C C . PRO A 1 85 ? -11.146 -7.051 -11.573 1.00 81.12 85 PRO A C 1
ATOM 654 O O . PRO A 1 85 ? -10.326 -7.975 -11.494 1.00 81.12 85 PRO A O 1
ATOM 657 N N . PRO A 1 86 ? -11.667 -6.464 -10.479 1.00 81.06 86 PRO A N 1
ATOM 658 C CA . PRO A 1 86 ? -11.396 -6.921 -9.118 1.00 81.06 86 PRO A CA 1
ATOM 659 C C . PRO A 1 86 ? -11.717 -8.410 -8.923 1.00 81.06 86 PRO A C 1
ATOM 661 O O . PRO A 1 86 ? -12.635 -8.944 -9.547 1.00 81.06 86 PRO A O 1
ATOM 664 N N . GLY A 1 87 ? -10.953 -9.096 -8.071 1.00 67.25 87 GLY A N 1
ATOM 665 C CA . GLY A 1 87 ? -11.227 -10.478 -7.653 1.00 67.25 87 GLY A CA 1
ATOM 666 C C . GLY A 1 87 ? -11.025 -11.571 -8.713 1.00 67.25 87 GLY A C 1
ATOM 667 O O . GLY A 1 87 ? -11.116 -12.753 -8.390 1.00 67.25 87 GLY A O 1
ATOM 668 N N . LYS A 1 88 ? -10.709 -11.234 -9.970 1.00 65.56 88 LYS A N 1
ATOM 669 C CA . LYS A 1 88 ? -10.365 -12.234 -10.993 1.00 65.56 88 LYS A CA 1
ATOM 670 C C . LYS A 1 88 ? -8.864 -12.486 -10.962 1.00 65.56 88 LYS A C 1
ATOM 672 O O . LYS A 1 88 ? -8.115 -11.601 -11.347 1.00 65.56 88 LYS A O 1
ATOM 677 N N . GLY A 1 89 ? -8.404 -13.625 -10.430 1.00 57.59 89 GLY A N 1
ATOM 678 C CA . GLY A 1 89 ? -6.995 -14.061 -10.505 1.00 57.59 89 GLY A CA 1
ATOM 679 C C . GLY A 1 89 ? -6.453 -14.015 -11.943 1.00 57.59 89 GLY A C 1
ATOM 680 O O . GLY A 1 89 ? -7.240 -13.773 -12.858 1.00 57.59 89 GLY A O 1
ATOM 681 N N . PRO A 1 90 ? -5.145 -14.229 -12.193 1.00 54.44 90 PRO A N 1
ATOM 682 C CA . PRO A 1 90 ? -4.733 -14.559 -13.549 1.00 54.44 90 PRO A CA 1
ATOM 683 C C . PRO A 1 90 ? -5.569 -15.770 -13.967 1.00 54.44 90 PRO A C 1
ATOM 685 O O . PRO A 1 90 ? -5.392 -16.870 -13.450 1.00 54.44 90 PRO A O 1
ATOM 688 N N . GLU A 1 91 ? -6.545 -15.540 -14.840 1.00 54.44 91 GLU A N 1
ATOM 689 C CA . GLU A 1 91 ? -7.071 -16.580 -15.697 1.00 54.44 91 GLU A CA 1
ATOM 690 C C . GLU A 1 91 ? -5.833 -16.974 -16.481 1.00 54.44 91 GLU A C 1
ATOM 692 O O . GLU A 1 91 ? -5.364 -16.218 -17.333 1.00 54.44 91 GLU A O 1
ATOM 697 N N . VAL A 1 92 ? -5.157 -18.024 -16.005 1.00 53.66 92 VAL A N 1
ATOM 698 C CA . VAL A 1 92 ? -3.977 -18.553 -16.663 1.00 53.66 92 VAL A CA 1
ATOM 699 C C . VAL A 1 92 ? -4.470 -18.805 -18.071 1.00 53.66 92 VAL A C 1
ATOM 701 O O . VAL A 1 92 ? -5.310 -19.677 -18.278 1.00 53.66 92 VAL A O 1
ATOM 704 N N . LEU A 1 93 ? -4.034 -17.970 -19.013 1.00 49.72 93 LEU A N 1
ATOM 705 C CA . LEU A 1 93 ? -4.182 -18.245 -20.426 1.00 49.72 93 LEU A CA 1
ATOM 706 C C . LEU A 1 93 ? -3.300 -19.468 -20.642 1.00 49.72 93 LEU A C 1
ATOM 708 O O . LEU A 1 93 ? -2.113 -19.357 -20.942 1.00 49.72 93 LEU A O 1
ATOM 712 N N . THR A 1 94 ? -3.853 -20.640 -20.339 1.00 46.16 94 THR A N 1
ATOM 713 C CA . THR A 1 94 ? -3.288 -21.923 -20.701 1.00 46.16 94 THR A CA 1
ATOM 714 C C . THR A 1 94 ? -3.384 -21.950 -22.213 1.00 46.16 94 THR A C 1
ATOM 716 O O . THR A 1 94 ? -4.409 -22.306 -22.788 1.00 46.16 94 THR A O 1
ATOM 719 N N . HIS A 1 95 ? -2.338 -21.446 -22.856 1.00 49.25 95 HIS A N 1
ATOM 720 C CA . HIS A 1 95 ? -2.039 -21.800 -24.225 1.00 49.25 95 HIS A CA 1
ATOM 721 C C . HIS A 1 95 ? -1.625 -23.275 -24.188 1.00 49.25 95 HIS A C 1
ATOM 723 O O . HIS A 1 95 ? -0.464 -23.585 -23.927 1.00 49.25 95 HIS A O 1
ATOM 729 N N . GLU A 1 96 ? -2.618 -24.157 -24.315 1.00 43.25 96 GLU A N 1
ATOM 730 C CA . GLU A 1 96 ? -2.414 -25.513 -24.834 1.00 43.25 96 GLU A CA 1
ATOM 731 C C . GLU A 1 96 ? -2.072 -25.452 -26.329 1.00 43.25 96 GLU A C 1
ATOM 733 O O . GLU A 1 96 ? -2.624 -24.568 -27.031 1.00 43.25 96 GLU A O 1
#

Nearest PDB structures (foldseek):
  3dso-assembly1_A  TM=9.818E-01  e=7.010E-06  Cupriavidus metallidurans CH34
  3n7e-assembly1_B  TM=9.386E-01  e=1.514E-05  Cupriavidus metallidurans CH34
  2k0q-assembly1_A  TM=9.275E-01  e=2.291E-05  unclassified
  3n7d-assembly1_B  TM=9.268E-01  e=1.133E-04  Cupriavidus metallidurans CH34
  2km0-assembly1_A  TM=7.629E-01  e=2.612E-03  Cupriavidus metallidurans CH34

Radius of gyration: 24.77 Å; Cα contacts (8 Å, |Δi|>4): 115; chains: 1; bounding box: 62×75×41 Å

Sequence (96 aa):
MKNLMAIIAALAFTFMANLLPAVAGEAESYHLKDGSMLYIQADGNMKMVNTAGKPMQMEEDVPMELQDGTIIMMRHNHVWKRLGPPGKGPEVLTHE

Solvent-accessible surface area (backbone atoms only — not comparable to full-atom values): 6359 Å² total; per-residue (Å²): 132,82,85,87,80,81,90,74,89,84,90,78,82,75,79,76,73,80,85,68,85,89,81,68,67,72,61,48,73,45,55,32,62,89,53,27,42,39,38,35,42,64,86,65,57,70,50,36,23,41,77,85,66,46,79,47,85,81,56,71,81,43,80,44,46,30,71,81,28,44,41,34,29,36,50,95,94,39,81,44,72,59,85,74,69,56,74,62,67,86,75,73,78,74,81,123

Secondary structure (DSSP, 8-state):
--------S--------------S-PPEE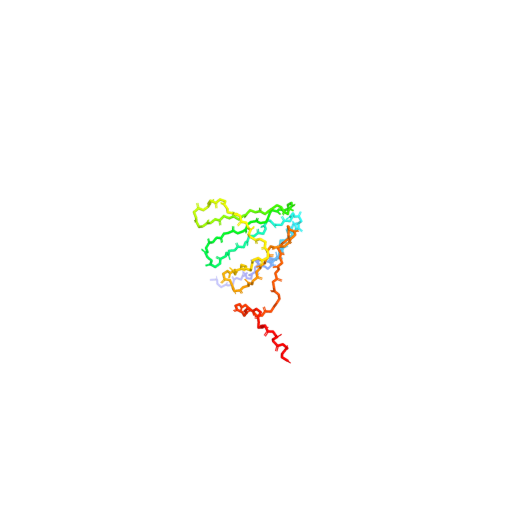EEBTTS-EEEE-TTS-EEEE-TTS-EEPPPBT-EEEBTTS-EEEEETTEEEEPPSSTT---------

pLDDT: mean 77.31, std 20.75, range [37.94, 97.69]

Mean predicted aligned error: 13.74 Å

Foldseek 3Di:
DDDDDDDDDDDPPPVPPDPDPPDQQPFDKFQFPQRKIWTQDSVRDIFIAHNVRHTDDFDAPDWTATPQQWIWGDHPSDIDTDDDDGVDDPPPPPPD